Protein AF-A0A7X8LQ24-F1 (afdb_monomer)

pLDDT: mean 87.85, std 11.18, range [44.97, 94.81]

Foldseek 3Di:
DPPDDDLVRLVVVLVCCVVVVDPLVRVCVVVVDDSVVNVVSNVVVVVVD

Secondary structure (DSSP, 8-state):
---PPPHHHHHHHHHHHHTTSS-HHHHHHHHT--HHHHHHHHHHHHH--

Structure (mmCIF, N/CA/C/O backbone):
data_AF-A0A7X8LQ24-F1
#
_entry.id   AF-A0A7X8LQ24-F1
#
loop_
_atom_site.group_PDB
_atom_site.id
_atom_site.type_symbol
_atom_site.label_atom_id
_atom_site.label_alt_id
_atom_site.label_comp_id
_atom_site.label_asym_id
_atom_site.label_entity_id
_atom_site.label_seq_id
_atom_site.pdbx_PDB_ins_code
_atom_site.Cartn_x
_atom_site.Cartn_y
_atom_site.Cartn_z
_atom_site.occupancy
_atom_site.B_iso_or_equiv
_atom_site.auth_seq_id
_atom_site.auth_comp_id
_atom_site.auth_asym_id
_atom_site.auth_atom_id
_atom_site.pdbx_PDB_model_num
ATOM 1 N N . MET A 1 1 ? 13.912 -0.176 -15.375 1.00 44.97 1 MET A N 1
ATOM 2 C CA . MET A 1 1 ? 12.818 0.801 -15.563 1.00 44.97 1 MET A CA 1
ATOM 3 C C . MET A 1 1 ? 12.161 1.064 -14.217 1.00 44.97 1 MET A C 1
ATOM 5 O O . MET A 1 1 ? 11.554 0.149 -13.673 1.00 44.97 1 MET A O 1
ATOM 9 N N . ALA A 1 2 ? 12.307 2.259 -13.643 1.00 55.62 2 ALA A N 1
ATOM 10 C CA . ALA A 1 2 ? 11.474 2.638 -12.505 1.00 55.62 2 ALA A CA 1
ATOM 11 C C . ALA A 1 2 ? 10.052 2.855 -13.038 1.00 55.62 2 ALA A C 1
ATOM 13 O O . ALA A 1 2 ? 9.834 3.782 -13.815 1.00 55.62 2 ALA A O 1
ATOM 14 N N . LYS A 1 3 ? 9.103 1.978 -12.689 1.00 66.62 3 LYS A N 1
ATOM 15 C CA . LYS A 1 3 ? 7.683 2.253 -12.938 1.00 66.62 3 LYS A CA 1
ATOM 16 C C . LYS A 1 3 ? 7.323 3.494 -12.125 1.00 66.62 3 LYS A C 1
ATOM 18 O O . LYS A 1 3 ? 7.317 3.449 -10.894 1.00 66.62 3 LYS A O 1
ATOM 23 N N . TYR A 1 4 ? 7.113 4.608 -12.813 1.00 77.25 4 TYR A N 1
ATOM 24 C CA . TYR A 1 4 ? 6.636 5.827 -12.188 1.00 77.25 4 TYR A CA 1
ATOM 25 C C . TYR A 1 4 ? 5.115 5.726 -12.106 1.00 77.25 4 TYR A C 1
ATOM 27 O O . TYR A 1 4 ? 4.463 5.520 -13.122 1.00 77.25 4 TYR A O 1
ATOM 35 N N . TYR A 1 5 ? 4.575 5.796 -10.892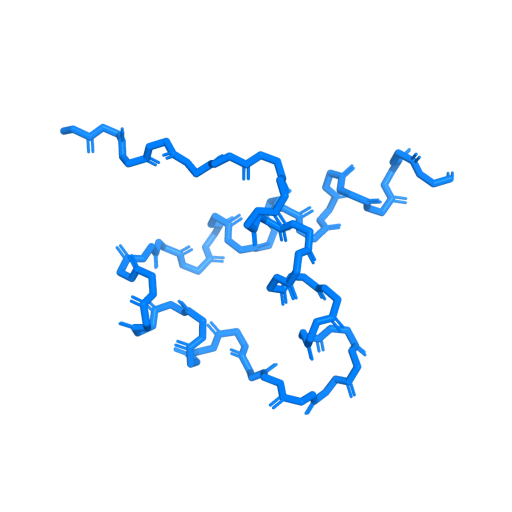 1.00 84.88 5 TYR A N 1
ATOM 36 C CA . TYR A 1 5 ? 3.132 5.869 -10.672 1.00 84.88 5 TYR A CA 1
ATO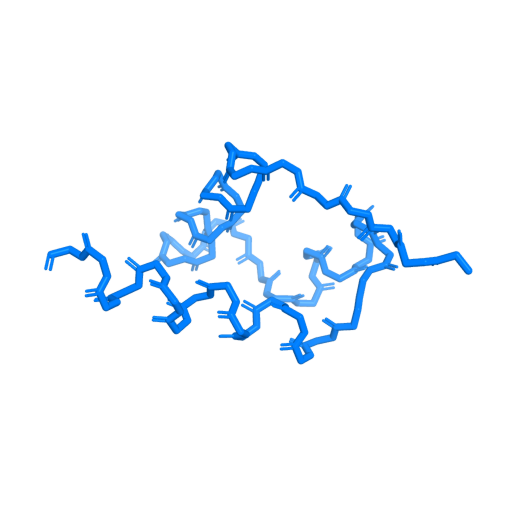M 37 C C . TYR A 1 5 ? 2.770 7.323 -10.398 1.00 84.88 5 TYR A C 1
ATOM 39 O O . TYR A 1 5 ? 3.421 7.971 -9.564 1.00 84.88 5 TYR A O 1
ATOM 47 N N . ASP A 1 6 ? 1.750 7.824 -11.080 1.00 88.81 6 ASP A N 1
ATOM 48 C CA . ASP A 1 6 ? 1.202 9.162 -10.881 1.00 88.81 6 ASP A CA 1
ATOM 49 C C . ASP A 1 6 ? 0.689 9.343 -9.447 1.00 88.81 6 ASP A C 1
ATOM 51 O O . ASP A 1 6 ? 0.408 8.372 -8.735 1.00 88.81 6 ASP A O 1
ATOM 55 N N . ARG A 1 7 ? 0.603 10.600 -8.990 1.00 88.44 7 ARG A N 1
ATOM 56 C CA . ARG A 1 7 ? 0.158 10.911 -7.621 1.00 88.44 7 ARG A CA 1
ATOM 57 C C . ARG A 1 7 ? -1.240 10.354 -7.355 1.00 88.44 7 ARG A C 1
ATOM 59 O O . ARG A 1 7 ? -1.440 9.761 -6.303 1.00 88.44 7 ARG A O 1
ATOM 66 N N . ASP A 1 8 ? -2.144 10.493 -8.319 1.00 91.50 8 ASP A N 1
ATOM 67 C CA . ASP A 1 8 ? -3.536 10.050 -8.218 1.00 91.50 8 ASP A CA 1
ATOM 68 C C . ASP A 1 8 ? -3.641 8.537 -7.965 1.00 91.50 8 ASP A C 1
ATOM 70 O O . ASP A 1 8 ? -4.203 8.105 -6.962 1.00 91.50 8 ASP A O 1
ATOM 74 N N . THR A 1 9 ? -2.934 7.733 -8.767 1.00 91.75 9 THR A N 1
ATOM 75 C CA . THR A 1 9 ? -2.854 6.277 -8.583 1.00 91.75 9 THR A CA 1
ATOM 76 C C . THR A 1 9 ? -2.324 5.902 -7.200 1.00 91.75 9 THR A C 1
ATOM 78 O O . THR A 1 9 ? -2.853 5.003 -6.549 1.00 91.75 9 THR A O 1
ATOM 81 N N . LYS A 1 10 ? -1.280 6.588 -6.716 1.00 92.19 10 LYS A N 1
ATOM 82 C CA . LYS A 1 10 ? -0.735 6.328 -5.375 1.00 92.19 10 LYS A CA 1
ATOM 83 C C . LYS A 1 10 ? -1.760 6.646 -4.285 1.00 92.19 10 LYS A C 1
ATOM 85 O O . LYS A 1 10 ? -1.882 5.863 -3.348 1.00 92.19 10 LYS A O 1
ATOM 90 N N . VAL A 1 11 ? -2.480 7.761 -4.412 1.00 93.06 11 VAL A N 1
ATOM 91 C CA . VAL A 1 11 ? -3.514 8.189 -3.459 1.00 93.06 11 VAL A CA 1
ATOM 92 C C . VAL A 1 11 ? -4.660 7.183 -3.426 1.00 93.06 11 VAL A C 1
ATOM 94 O O . VAL A 1 11 ? -4.933 6.634 -2.363 1.00 93.06 11 VAL A O 1
ATOM 97 N N . ALA A 1 12 ? -5.229 6.831 -4.581 1.00 94.81 12 ALA A N 1
ATOM 98 C CA . ALA A 1 12 ? -6.357 5.906 -4.670 1.00 94.81 12 ALA A CA 1
ATOM 99 C C . ALA A 1 12 ? -6.057 4.531 -4.042 1.00 94.81 12 ALA A C 1
ATOM 101 O O . ALA A 1 12 ? -6.908 3.942 -3.373 1.00 94.81 12 ALA A O 1
ATOM 102 N N . TYR A 1 13 ? -4.843 4.001 -4.228 1.00 94.38 13 TYR A N 1
ATOM 103 C CA . TYR A 1 13 ? -4.443 2.736 -3.601 1.00 94.38 13 TYR A CA 1
ATOM 104 C C . TYR A 1 13 ? -4.216 2.880 -2.095 1.00 94.38 13 TYR A C 1
ATOM 106 O O . TYR A 1 13 ? -4.638 2.017 -1.328 1.00 94.38 13 TYR A O 1
ATOM 114 N N . VAL A 1 14 ? -3.570 3.961 -1.652 1.00 93.12 14 VAL A N 1
ATOM 115 C CA . VAL A 1 14 ? -3.337 4.212 -0.223 1.00 93.12 14 VAL A CA 1
ATOM 116 C C . VAL A 1 14 ? -4.652 4.411 0.530 1.00 93.12 14 VAL A C 1
ATOM 118 O O . VAL A 1 14 ? -4.812 3.844 1.607 1.00 93.12 14 VAL A O 1
ATOM 121 N N . GLU A 1 15 ? -5.624 5.121 -0.042 1.00 94.31 15 GLU A N 1
ATOM 122 C CA . GLU A 1 15 ? -6.955 5.284 0.554 1.00 94.31 15 GLU A CA 1
ATOM 123 C C . GLU A 1 15 ? -7.703 3.954 0.681 1.00 94.31 15 GLU A C 1
ATOM 125 O O . GLU A 1 15 ? -8.281 3.667 1.728 1.00 94.31 15 GLU A O 1
ATOM 130 N N . GLN A 1 16 ? -7.654 3.098 -0.343 1.00 94.69 16 GLN A N 1
ATOM 131 C CA . GLN A 1 16 ? -8.265 1.768 -0.277 1.00 94.69 16 GLN A CA 1
ATOM 132 C C . GLN A 1 16 ? -7.602 0.873 0.776 1.00 94.69 16 GLN A C 1
ATOM 134 O O . GLN A 1 16 ? -8.303 0.132 1.471 1.00 94.69 16 GLN A O 1
ATOM 139 N N . ILE A 1 17 ? -6.276 0.975 0.931 1.00 93.81 17 ILE A N 1
ATOM 140 C CA . ILE A 1 17 ? -5.524 0.263 1.972 1.00 93.81 17 ILE A CA 1
ATOM 141 C C . ILE A 1 17 ? -5.900 0.767 3.364 1.00 93.81 17 ILE A C 1
ATOM 143 O O . ILE A 1 17 ? -6.205 -0.035 4.244 1.00 93.81 17 ILE A O 1
ATOM 147 N N . ASN A 1 18 ? -5.945 2.085 3.557 1.00 91.19 18 ASN A N 1
ATOM 14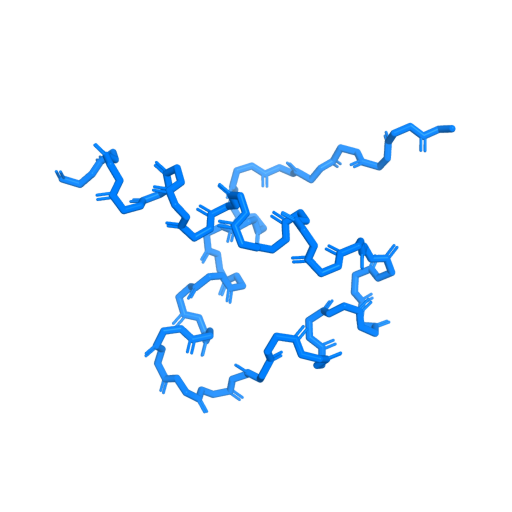8 C CA . ASN A 1 18 ? -6.331 2.693 4.830 1.00 91.19 18 ASN A CA 1
ATOM 149 C C . ASN A 1 18 ? -7.797 2.399 5.187 1.00 91.19 18 ASN A C 1
ATOM 151 O O . ASN A 1 18 ? -8.121 2.204 6.354 1.00 91.19 18 ASN A O 1
ATOM 155 N N . SER A 1 19 ? -8.675 2.300 4.185 1.00 93.25 19 SER A N 1
ATOM 156 C CA . SER A 1 19 ? -10.074 1.888 4.344 1.00 93.25 19 SER A CA 1
ATOM 157 C C . SER A 1 19 ? -10.241 0.379 4.592 1.00 93.25 19 SER A C 1
ATOM 159 O O . SER A 1 19 ? -11.370 -0.064 4.803 1.00 93.25 19 SER A O 1
ATOM 161 N N . GLY A 1 20 ? -9.173 -0.424 4.509 1.00 93.12 20 GLY A N 1
ATOM 162 C CA . GLY A 1 20 ? -9.221 -1.884 4.647 1.00 93.12 20 GLY A CA 1
ATOM 163 C C . GLY A 1 20 ? -9.876 -2.625 3.475 1.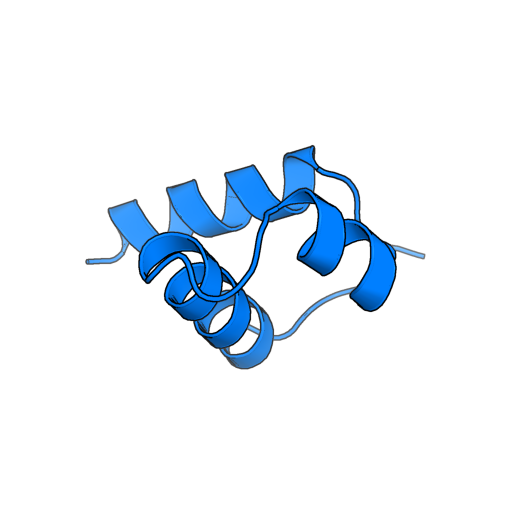00 93.12 20 GLY A C 1
ATOM 164 O O . GLY A 1 20 ? -10.098 -3.828 3.571 1.00 93.12 20 GLY A O 1
ATOM 165 N N . LYS A 1 21 ? -10.185 -1.931 2.370 1.00 93.75 21 LYS A N 1
ATOM 166 C CA . LYS A 1 21 ? -10.777 -2.522 1.155 1.00 93.75 21 LYS A CA 1
ATOM 167 C C . LYS A 1 21 ? -9.760 -3.297 0.324 1.00 93.75 21 LYS A C 1
ATOM 169 O O . LYS A 1 21 ? -10.143 -4.199 -0.409 1.00 93.75 21 LYS A O 1
ATOM 174 N N . LEU A 1 22 ? -8.489 -2.920 0.429 1.00 94.19 22 LEU A N 1
ATOM 175 C CA . LEU A 1 22 ? -7.384 -3.523 -0.302 1.00 94.19 22 LEU A CA 1
ATOM 176 C C . LEU A 1 22 ? -6.251 -3.830 0.674 1.00 94.19 22 LEU A C 1
ATOM 178 O O . LEU A 1 22 ? -5.868 -2.982 1.475 1.00 94.19 22 LEU A O 1
ATOM 182 N N . THR A 1 23 ? -5.658 -5.016 0.608 1.00 94.31 23 THR A N 1
ATOM 183 C CA . THR A 1 23 ? -4.441 -5.285 1.378 1.00 94.31 23 THR A CA 1
ATOM 184 C C . THR A 1 23 ? -3.198 -4.812 0.628 1.00 94.31 23 THR A C 1
ATOM 186 O O . THR A 1 23 ? -3.132 -4.810 -0.601 1.00 94.31 23 THR A O 1
ATOM 189 N N . VAL A 1 24 ? -2.133 -4.490 1.369 1.00 93.25 24 VAL A N 1
ATOM 190 C CA . VAL A 1 24 ? -0.817 -4.166 0.782 1.00 93.25 24 VAL A CA 1
ATOM 191 C C . VAL A 1 24 ? -0.332 -5.280 -0.159 1.00 93.25 24 VAL A C 1
ATOM 193 O O . VAL A 1 24 ? 0.324 -5.008 -1.159 1.00 93.25 24 VAL A O 1
ATOM 196 N N . THR A 1 25 ? -0.648 -6.542 0.142 1.00 94.62 25 THR A N 1
ATOM 197 C CA . THR A 1 25 ? -0.269 -7.695 -0.687 1.00 94.62 25 THR A CA 1
ATOM 198 C C . THR A 1 25 ? -1.003 -7.721 -2.027 1.00 94.62 25 THR A C 1
ATOM 200 O O . THR A 1 25 ? -0.386 -8.047 -3.039 1.00 94.62 25 THR A O 1
ATOM 203 N N . GLU A 1 26 ? -2.287 -7.372 -2.050 1.00 94.38 26 GLU A N 1
ATOM 204 C CA . GLU A 1 26 ? -3.068 -7.254 -3.287 1.00 94.38 26 GLU A CA 1
ATOM 205 C C . GLU A 1 26 ? -2.567 -6.085 -4.132 1.00 94.38 26 GLU A C 1
ATOM 207 O O . GLU A 1 26 ? -2.247 -6.281 -5.301 1.00 94.38 26 GLU A O 1
ATOM 212 N N . ALA A 1 27 ? -2.327 -4.927 -3.510 1.00 92.75 27 ALA A N 1
ATOM 213 C CA . ALA A 1 27 ? -1.747 -3.763 -4.179 1.00 92.75 27 ALA A CA 1
ATOM 214 C C . ALA A 1 27 ? -0.417 -4.087 -4.881 1.00 92.75 27 ALA A C 1
ATOM 216 O O . ALA A 1 27 ? -0.182 -3.685 -6.017 1.00 92.75 27 ALA A O 1
ATOM 217 N N . ILE A 1 28 ? 0.456 -4.854 -4.218 1.00 93.19 28 ILE A N 1
ATOM 218 C CA . ILE A 1 28 ? 1.728 -5.323 -4.787 1.00 93.19 28 ILE A CA 1
ATOM 219 C C . ILE A 1 28 ? 1.503 -6.213 -6.008 1.00 93.19 28 ILE A C 1
ATOM 221 O O . ILE A 1 28 ? 2.212 -6.060 -7.002 1.00 93.19 28 ILE A O 1
ATOM 225 N N . LYS A 1 29 ? 0.555 -7.156 -5.932 1.00 92.69 29 LYS A N 1
ATOM 226 C CA . LYS A 1 29 ? 0.258 -8.082 -7.033 1.00 92.69 29 LYS A CA 1
ATOM 227 C C . LYS A 1 29 ? -0.321 -7.350 -8.240 1.00 92.69 29 LYS A C 1
ATOM 229 O O . LYS A 1 29 ? 0.102 -7.633 -9.355 1.00 92.69 29 LYS A O 1
ATOM 234 N N . GLU A 1 30 ? -1.233 -6.408 -8.016 1.00 91.44 30 GLU A N 1
ATOM 235 C CA . GLU A 1 30 ? -1.879 -5.637 -9.084 1.00 91.44 30 GLU A CA 1
ATOM 236 C C . GLU A 1 30 ? -0.918 -4.651 -9.749 1.00 91.44 30 GLU A C 1
ATOM 238 O O . GLU A 1 30 ? -0.787 -4.618 -10.972 1.00 91.44 30 GLU A O 1
ATOM 243 N N . LEU A 1 31 ? -0.185 -3.875 -8.950 1.00 88.75 31 LEU A N 1
ATOM 244 C CA . LEU A 1 31 ? 0.731 -2.862 -9.473 1.00 88.75 31 LEU A CA 1
ATOM 245 C C . LEU A 1 31 ? 2.044 -3.483 -9.979 1.00 88.75 31 LEU A C 1
ATOM 247 O O . LEU A 1 31 ? 2.737 -2.926 -10.839 1.00 88.75 31 LEU A O 1
ATOM 251 N N . GLY A 1 32 ? 2.413 -4.652 -9.454 1.00 90.19 32 GLY A N 1
ATOM 252 C CA . GLY A 1 32 ? 3.732 -5.243 -9.655 1.00 90.19 32 GLY A CA 1
ATOM 253 C C . GLY A 1 32 ? 4.831 -4.362 -9.059 1.00 90.19 32 GLY A C 1
ATOM 254 O O . GLY A 1 32 ? 5.888 -4.190 -9.671 1.00 90.19 32 GLY A O 1
ATOM 255 N N . CYS A 1 33 ? 4.558 -3.728 -7.915 1.00 88.44 33 CYS A N 1
ATOM 256 C CA . CYS A 1 33 ? 5.496 -2.865 -7.201 1.00 88.44 33 CYS A CA 1
ATOM 257 C C . CYS A 1 33 ? 5.995 -3.533 -5.915 1.00 88.44 33 CYS A C 1
ATOM 259 O O . CYS A 1 33 ? 5.384 -4.456 -5.388 1.00 88.44 33 CYS A O 1
ATOM 261 N N . SER A 1 34 ? 7.119 -3.066 -5.378 1.00 90.69 34 SER A N 1
ATOM 262 C CA . SER A 1 34 ? 7.642 -3.600 -4.119 1.00 90.69 34 SER A CA 1
ATOM 263 C C . SER A 1 34 ? 6.774 -3.178 -2.934 1.00 90.69 34 SER A C 1
ATOM 265 O O . SER A 1 34 ? 6.303 -2.043 -2.873 1.00 90.69 34 SER A O 1
ATOM 267 N N . ARG A 1 35 ? 6.675 -4.035 -1.910 1.00 91.94 35 ARG A N 1
ATOM 268 C CA . ARG A 1 35 ? 6.009 -3.702 -0.636 1.00 91.9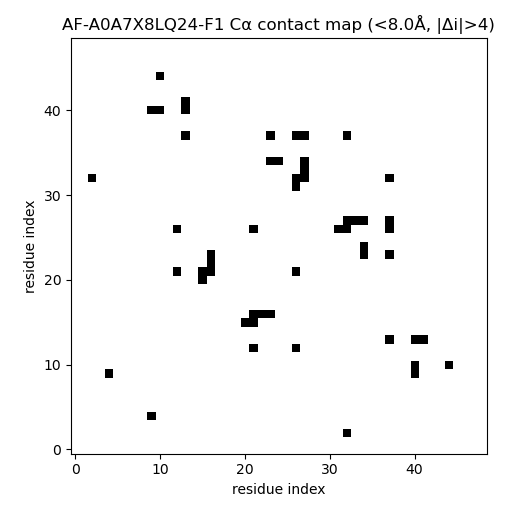4 35 ARG A CA 1
ATOM 269 C C . ARG A 1 35 ? 6.508 -2.387 -0.030 1.00 91.94 35 ARG A C 1
ATOM 271 O O . ARG A 1 35 ? 5.719 -1.585 0.457 1.00 91.94 35 ARG A O 1
ATOM 278 N N . SER A 1 36 ? 7.811 -2.138 -0.123 1.00 93.25 36 SER A N 1
ATOM 279 C CA . SER A 1 36 ? 8.459 -0.906 0.336 1.00 93.25 36 SER A CA 1
ATOM 280 C C . SER A 1 36 ? 7.941 0.347 -0.382 1.00 93.25 36 SER A C 1
ATOM 282 O O . SER A 1 36 ? 7.894 1.417 0.219 1.00 93.25 36 SER A O 1
ATOM 284 N N . ALA A 1 37 ? 7.534 0.227 -1.652 1.00 92.12 37 ALA A N 1
ATOM 285 C CA . ALA A 1 37 ? 6.977 1.340 -2.416 1.00 92.12 37 ALA A CA 1
ATOM 286 C C . ALA A 1 37 ? 5.610 1.755 -1.859 1.00 92.12 37 ALA A C 1
ATOM 288 O O . ALA A 1 37 ? 5.412 2.937 -1.597 1.00 92.12 37 ALA A O 1
ATOM 289 N N . ILE A 1 38 ? 4.728 0.785 -1.589 1.00 92.88 38 ILE A N 1
ATOM 290 C CA . ILE A 1 38 ? 3.415 1.028 -0.973 1.00 92.88 38 ILE A CA 1
ATOM 291 C C . ILE A 1 38 ? 3.576 1.747 0.371 1.00 92.88 38 ILE A C 1
ATOM 293 O O . ILE A 1 38 ? 2.999 2.812 0.570 1.00 92.88 38 ILE A O 1
ATOM 297 N N . TYR A 1 39 ? 4.420 1.229 1.271 1.00 93.81 39 TYR A N 1
ATOM 298 C CA . TYR A 1 39 ? 4.661 1.878 2.566 1.00 93.81 39 TYR A CA 1
ATOM 299 C C . TYR A 1 39 ? 5.251 3.283 2.429 1.00 93.81 39 TYR A C 1
ATOM 301 O O . TYR A 1 39 ? 4.894 4.177 3.194 1.00 93.81 39 TYR A O 1
ATOM 309 N N . SER A 1 40 ? 6.120 3.511 1.438 1.00 93.31 40 SER A N 1
ATOM 310 C 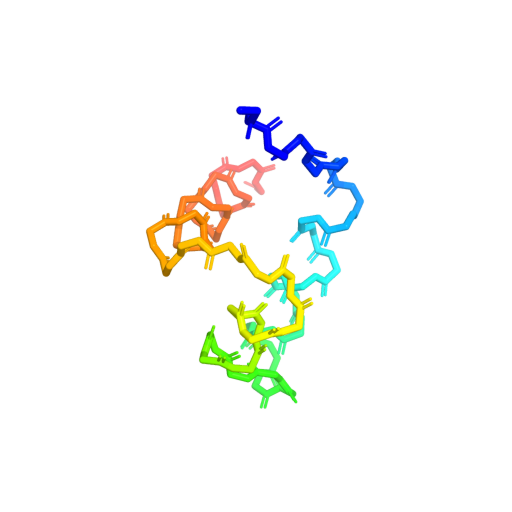CA . SER A 1 40 ? 6.629 4.854 1.164 1.00 93.31 40 SER A CA 1
ATOM 311 C C . SER A 1 40 ? 5.524 5.813 0.720 1.00 93.31 40 SER A C 1
ATOM 313 O O . SER A 1 40 ? 5.605 6.990 1.063 1.00 93.31 40 SER A O 1
ATOM 315 N N . TRP A 1 41 ? 4.522 5.348 -0.032 1.00 92.81 41 TRP A N 1
ATOM 316 C CA . TRP A 1 41 ? 3.381 6.174 -0.433 1.00 92.81 41 TRP A CA 1
ATOM 317 C C . TRP A 1 41 ? 2.482 6.483 0.755 1.00 92.81 41 TRP A C 1
ATOM 319 O O . TRP A 1 41 ? 2.167 7.649 0.958 1.00 92.81 41 TRP A O 1
ATOM 329 N N . ILE A 1 42 ? 2.157 5.474 1.573 1.00 91.94 42 ILE A N 1
ATOM 330 C CA . ILE A 1 42 ? 1.371 5.649 2.805 1.00 91.94 42 ILE A CA 1
ATOM 331 C C . ILE A 1 42 ? 2.026 6.707 3.696 1.00 91.94 42 ILE A C 1
ATOM 333 O O . ILE A 1 42 ? 1.367 7.653 4.112 1.00 91.94 42 ILE A O 1
ATOM 337 N N . LYS A 1 43 ? 3.339 6.588 3.932 1.00 92.31 43 LYS A N 1
ATOM 338 C CA . LYS A 1 43 ? 4.084 7.549 4.749 1.00 92.31 43 LYS A CA 1
ATOM 339 C C . LYS A 1 43 ? 4.018 8.964 4.167 1.00 92.31 43 LYS A C 1
ATOM 341 O O . LYS A 1 43 ? 3.596 9.880 4.856 1.00 92.31 43 LYS A O 1
ATOM 346 N N . LYS A 1 44 ? 4.395 9.131 2.894 1.00 90.38 44 LYS A N 1
ATOM 347 C CA . LYS A 1 44 ? 4.452 10.453 2.248 1.00 90.38 44 LYS A CA 1
ATOM 348 C C . LYS A 1 44 ? 3.091 11.138 2.175 1.00 90.38 44 LYS A C 1
ATOM 350 O O . LYS A 1 44 ? 3.027 12.346 2.321 1.00 90.38 44 LYS A O 1
ATOM 355 N N . LEU A 1 45 ? 2.021 10.381 1.940 1.00 87.69 45 LEU A N 1
ATOM 356 C CA . LEU A 1 45 ? 0.666 10.930 1.868 1.00 87.69 45 LEU A CA 1
ATOM 357 C C . LEU A 1 45 ? 0.078 11.233 3.249 1.00 87.69 45 LEU A C 1
ATOM 359 O O . LEU A 1 45 ? -0.789 12.088 3.347 1.00 87.69 45 LEU A O 1
ATOM 363 N N . SER A 1 46 ? 0.561 10.574 4.306 1.00 83.00 46 SER A N 1
ATOM 364 C CA . SER A 1 46 ? 0.187 10.907 5.683 1.00 83.00 46 SER A CA 1
ATOM 365 C C . SER A 1 46 ? 0.879 12.168 6.210 1.00 83.00 46 SER A C 1
ATOM 367 O O . SER A 1 46 ? 0.373 12.755 7.158 1.00 83.00 46 SER A O 1
ATOM 369 N N . GLU A 1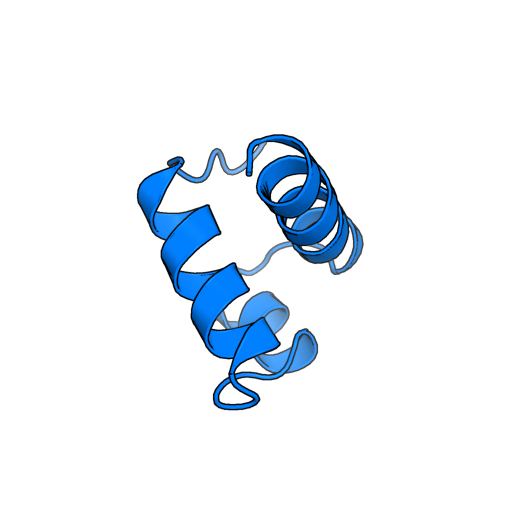 47 ? 2.037 12.551 5.659 1.00 78.44 47 GLU A N 1
ATOM 370 C CA . GLU A 1 47 ? 2.777 13.771 6.037 1.00 78.44 47 GLU A CA 1
ATOM 371 C C . GLU A 1 47 ? 2.305 15.021 5.267 1.00 78.44 47 GLU A C 1
ATOM 373 O O . GLU A 1 47 ? 2.572 16.135 5.700 1.00 78.44 47 GLU A O 1
ATOM 378 N N . ASP A 1 48 ? 1.614 14.841 4.136 1.00 66.19 48 ASP A N 1
ATOM 379 C CA . ASP A 1 48 ? 1.074 15.918 3.281 1.00 66.19 48 ASP A CA 1
ATOM 380 C C . ASP A 1 48 ? -0.349 16.359 3.703 1.00 66.19 48 ASP A C 1
ATOM 382 O O . ASP A 1 48 ? -0.980 17.142 2.992 1.00 66.19 48 ASP A O 1
ATOM 386 N N 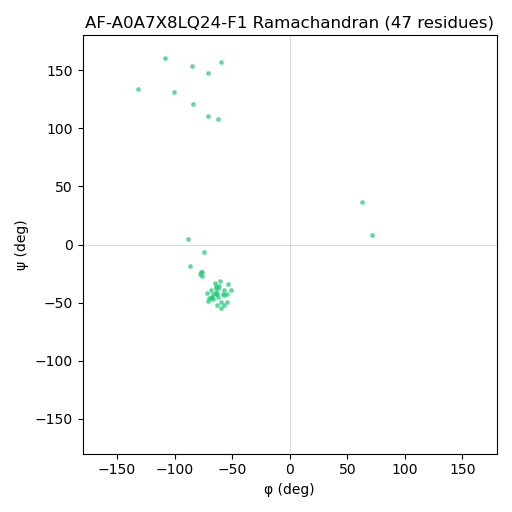. GLY A 1 49 ? -0.87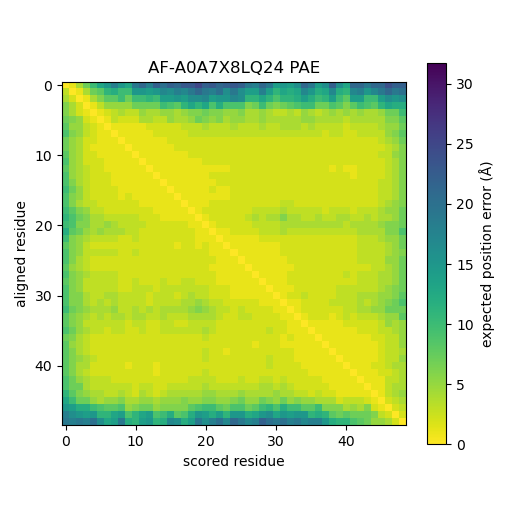1 15.804 4.807 1.00 53.97 49 GLY A N 1
ATOM 387 C CA . GLY A 1 49 ? -2.210 16.062 5.356 1.00 53.97 49 GLY A CA 1
ATOM 388 C C . GLY A 1 49 ? -2.240 17.112 6.458 1.00 53.97 49 GLY A C 1
ATOM 389 O O . GLY A 1 49 ? -1.232 17.244 7.187 1.00 53.97 49 GLY A O 1
#

Solvent-accessible surface area (backbone atoms only — not comparable to full-atom values): 3043 Å² total; per-residue (Å²): 131,86,85,81,75,55,71,64,62,51,47,59,52,41,52,33,37,75,70,67,76,38,53,72,68,55,53,25,67,75,70,70,48,57,68,68,55,54,55,50,47,48,52,56,58,63,70,75,105

Nearest PDB structures (foldseek):
  8r7y-assembly2_D  TM=8.251E-01  e=5.050E-01  Bacillus subtilis subsp. subtilis str. 168
  2w48-assembly1_D  TM=7.258E-01  e=5.787E-01  Klebsiella pneumoniae
  2mqk-assembly1_A  TM=6.815E-01  e=9.975E-01  Muvirus mu

Radius of gyration: 10.08 Å; Cα contacts (8 Å, |Δi|>4): 27; chains: 1; bounding box: 24×24×22 Å

Mean predicted aligned error: 4.04 Å

Sequence (49 aa):
MAKYYDRDTKVAYVEQINSGKLTVTEAIKELGCSRSAIYSWIKKLSEDG